Protein AF-A0A958H2A8-F1 (afdb_monomer_lite)

Foldseek 3Di:
DDPVVVVVVVDDDDDLVCLQVDQEAEDEPCSCCDDPNVVSSVPHPHHYQYQPDDDPPDDDDPDDHDDPVLSVVLVVVQVVCVVVVHDRDSPRPDDVVNVVVVVVVVVVCCVVVVVVVVVVVVVD

Secondary structure (DSSP, 8-state):
--HHHHHHHT-----GGGTTT-SEEEEEHHHHTSTTTHHHHHH--SEEEEE----TT---SS-PPPPHHHHHHHHHHHHHHHHHTPPP--SPSS-HHHHHHHHHHHHHHHHHHHHHHHHHHHH-

Structure (mmCIF, N/CA/C/O backbone):
data_AF-A0A958H2A8-F1
#
_entry.id   AF-A0A958H2A8-F1
#
loop_
_atom_site.group_PDB
_atom_site.id
_atom_site.type_symbol
_atom_site.label_atom_id
_atom_site.label_alt_id
_atom_site.label_comp_id
_atom_site.label_asym_id
_atom_site.label_entity_id
_atom_site.label_seq_id
_atom_site.pdbx_PDB_ins_code
_atom_site.Cartn_x
_atom_site.Cartn_y
_atom_site.Cartn_z
_atom_site.occupancy
_atom_site.B_iso_or_equiv
_atom_site.auth_seq_id
_atom_site.auth_comp_id
_atom_site.auth_asym_id
_atom_site.auth_atom_id
_atom_site.pdbx_PDB_model_num
ATOM 1 N N . LEU A 1 1 ? -15.693 13.182 -11.075 1.00 49.19 1 LEU A N 1
ATOM 2 C CA . LEU A 1 1 ? -15.559 12.365 -9.848 1.00 49.19 1 LEU A CA 1
ATOM 3 C C . LEU A 1 1 ? -16.934 11.816 -9.512 1.00 49.19 1 LEU A C 1
ATOM 5 O O . LEU A 1 1 ? -17.888 12.587 -9.541 1.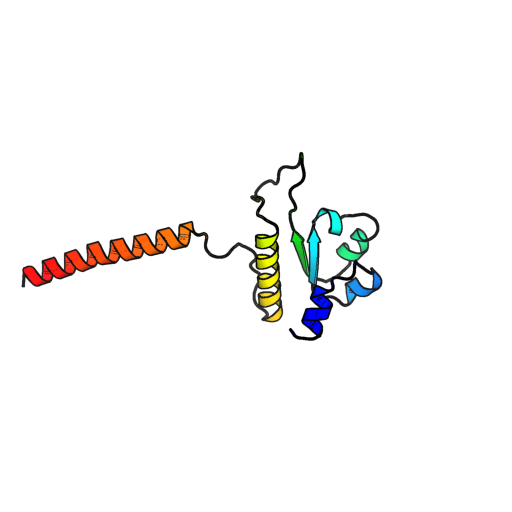00 49.19 1 LEU A O 1
ATOM 9 N N . THR A 1 2 ? -17.064 10.504 -9.314 1.00 63.34 2 THR A N 1
ATOM 10 C CA . THR A 1 2 ? -18.342 9.912 -8.892 1.00 63.34 2 THR A CA 1
ATOM 11 C C . THR A 1 2 ? -18.626 10.294 -7.436 1.00 63.34 2 THR A C 1
ATOM 13 O O . THR A 1 2 ? -17.675 10.503 -6.685 1.00 63.34 2 THR A O 1
ATOM 16 N N . PRO A 1 3 ? -19.896 10.359 -6.999 1.00 57.69 3 PRO A N 1
ATOM 17 C CA . PRO A 1 3 ? -20.228 10.665 -5.606 1.00 57.69 3 PRO A CA 1
ATOM 18 C C . PRO A 1 3 ? -19.534 9.732 -4.602 1.00 57.69 3 PRO A C 1
ATOM 20 O O . PRO A 1 3 ? -19.049 10.194 -3.577 1.00 57.69 3 PRO A O 1
ATOM 23 N N . GLN A 1 4 ? -19.403 8.443 -4.939 1.00 51.12 4 GLN A N 1
ATOM 24 C CA . GLN A 1 4 ? -18.684 7.466 -4.114 1.00 51.12 4 GLN A CA 1
ATOM 25 C C . GLN A 1 4 ? -17.181 7.759 -4.019 1.00 51.12 4 GLN A C 1
ATOM 27 O O . GLN A 1 4 ? -16.614 7.644 -2.936 1.00 51.12 4 GLN A O 1
ATOM 32 N N . ALA A 1 5 ? -16.540 8.178 -5.117 1.00 43.41 5 ALA A N 1
ATOM 33 C CA . ALA A 1 5 ? -15.134 8.576 -5.097 1.00 43.41 5 ALA A CA 1
ATOM 34 C C . ALA A 1 5 ? -14.925 9.826 -4.232 1.00 43.41 5 ALA A C 1
ATOM 36 O O . ALA A 1 5 ? -13.964 9.892 -3.474 1.00 43.41 5 ALA A O 1
ATOM 37 N N . THR A 1 6 ? -15.850 10.787 -4.283 1.00 51.72 6 THR A N 1
ATOM 38 C CA . THR A 1 6 ? -15.793 11.990 -3.445 1.00 51.72 6 THR A CA 1
ATOM 39 C C . THR A 1 6 ? -15.914 11.644 -1.959 1.00 51.72 6 THR A C 1
ATOM 41 O O . THR A 1 6 ? -15.103 12.103 -1.163 1.00 51.72 6 THR A O 1
ATOM 44 N N . THR A 1 7 ? -16.852 10.770 -1.581 1.00 53.94 7 THR A N 1
ATOM 45 C CA . THR A 1 7 ? -17.010 10.308 -0.191 1.00 53.94 7 THR A CA 1
ATOM 46 C C . THR A 1 7 ? -15.808 9.497 0.303 1.00 53.94 7 THR A C 1
ATOM 48 O O . THR A 1 7 ? -15.409 9.640 1.456 1.00 53.94 7 THR A O 1
ATOM 51 N N . ALA A 1 8 ? -15.186 8.684 -0.557 1.00 51.62 8 ALA A N 1
ATOM 52 C CA . ALA A 1 8 ? -13.955 7.968 -0.217 1.00 51.62 8 ALA A CA 1
ATOM 53 C C . ALA A 1 8 ? -12.759 8.922 -0.024 1.00 51.62 8 ALA A C 1
ATOM 55 O O . ALA A 1 8 ? -11.930 8.705 0.857 1.00 51.62 8 ALA A O 1
ATOM 56 N N . MET A 1 9 ? -12.690 10.004 -0.810 1.00 49.19 9 MET A N 1
ATOM 57 C CA . MET A 1 9 ? -11.656 11.041 -0.700 1.00 49.19 9 MET A CA 1
ATOM 58 C C . MET A 1 9 ? -11.847 11.972 0.506 1.00 49.19 9 MET A C 1
ATOM 60 O O . MET A 1 9 ? -10.874 12.563 0.966 1.00 49.19 9 MET A O 1
ATOM 64 N N . GLU A 1 10 ? -13.069 12.101 1.033 1.00 55.22 10 GLU A N 1
ATOM 65 C CA . GLU A 1 10 ? -13.361 12.908 2.228 1.00 55.22 10 GLU A CA 1
ATOM 66 C C . GLU A 1 10 ? -12.766 12.322 3.518 1.00 55.22 10 GLU A C 1
ATOM 68 O O . GLU A 1 10 ? -12.643 13.053 4.499 1.00 55.22 10 GLU A O 1
ATOM 73 N N . GLY A 1 11 ? -12.365 11.042 3.520 1.00 51.66 11 GLY A N 1
ATOM 74 C CA . GLY A 1 11 ? -11.492 10.462 4.543 1.00 51.66 11 GLY A CA 1
ATOM 75 C C . GLY A 1 11 ? -11.942 10.737 5.978 1.00 51.66 11 GLY A C 1
ATOM 76 O O . GLY A 1 11 ? 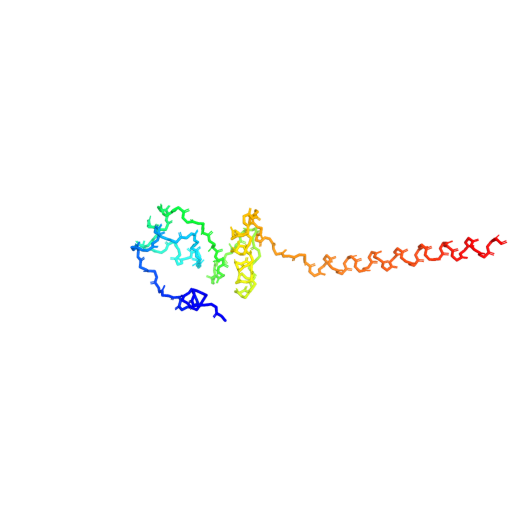-11.183 11.304 6.766 1.00 51.66 11 GLY A O 1
ATOM 77 N N . LYS A 1 12 ? -13.178 10.369 6.337 1.00 55.66 12 LYS A N 1
ATOM 78 C CA . LYS A 1 12 ? -13.599 10.457 7.741 1.00 55.66 12 LYS A CA 1
ATOM 79 C C . LYS A 1 12 ? -12.704 9.544 8.598 1.00 55.66 12 LYS A C 1
ATOM 81 O O . LYS A 1 12 ? -12.515 8.383 8.234 1.00 55.66 12 LYS A O 1
ATOM 86 N N . PRO A 1 13 ? -12.152 10.035 9.722 1.00 55.38 13 PRO A N 1
ATOM 87 C CA . PRO A 1 13 ? -11.373 9.204 10.633 1.00 55.38 13 PRO A CA 1
ATOM 88 C C . PRO A 1 13 ? -12.226 8.048 11.176 1.00 55.38 13 PRO A C 1
ATOM 90 O O . PRO A 1 13 ? -13.417 8.217 11.431 1.00 55.38 13 PRO A O 1
ATOM 93 N N . PHE A 1 14 ? -11.592 6.882 11.326 1.00 59.72 14 PHE A N 1
ATOM 94 C CA . PHE A 1 14 ? -12.193 5.585 11.649 1.00 59.72 14 PHE A CA 1
ATOM 95 C C . PHE A 1 14 ? -13.322 5.647 12.695 1.00 59.72 14 PHE A C 1
ATOM 97 O O . PHE A 1 14 ? -13.075 5.911 13.872 1.00 59.72 14 PHE A O 1
ATOM 104 N N . ALA A 1 15 ? -14.546 5.303 12.288 1.00 58.66 15 ALA A N 1
ATOM 105 C CA . ALA A 1 15 ? -15.586 4.851 13.204 1.00 58.66 15 ALA A CA 1
ATOM 106 C C . ALA A 1 15 ? -15.560 3.316 13.219 1.00 58.66 15 ALA A C 1
ATOM 108 O O . ALA A 1 15 ? -15.799 2.675 12.199 1.00 58.66 15 ALA A O 1
ATOM 109 N N . THR A 1 16 ? -15.256 2.708 14.368 1.00 59.81 16 THR A N 1
ATOM 110 C CA . THR A 1 16 ? -15.115 1.244 14.513 1.00 59.81 16 THR A CA 1
ATOM 111 C C . THR A 1 16 ? -16.344 0.454 14.052 1.00 59.81 16 THR A C 1
ATOM 113 O O . THR A 1 16 ? -16.207 -0.695 13.650 1.00 59.81 16 THR A O 1
ATOM 116 N N . ALA A 1 17 ? -17.526 1.074 14.059 1.00 57.41 17 ALA A N 1
ATOM 117 C CA . ALA A 1 17 ? -18.786 0.481 13.613 1.00 57.41 17 ALA A CA 1
ATOM 118 C C . ALA A 1 17 ? -18.888 0.244 12.090 1.00 57.41 17 ALA A C 1
ATOM 120 O O . ALA A 1 17 ? -19.795 -0.457 11.652 1.00 57.41 17 ALA A O 1
ATOM 121 N N . GLU A 1 18 ? -17.991 0.815 11.282 1.00 64.50 18 GLU A N 1
ATOM 122 C CA . GLU A 1 18 ? -18.040 0.743 9.811 1.00 64.50 18 GLU A CA 1
ATOM 123 C C . GLU A 1 18 ? -16.945 -0.165 9.220 1.00 64.50 18 GLU A C 1
ATOM 125 O O . GLU A 1 18 ? -16.860 -0.337 8.009 1.00 64.50 18 GLU A O 1
ATOM 130 N N . LEU A 1 19 ? -16.109 -0.790 10.058 1.00 64.44 19 LEU A N 1
ATOM 131 C CA . LEU A 1 19 ? -14.996 -1.634 9.599 1.00 64.44 19 LEU A CA 1
ATOM 132 C C . LEU A 1 19 ? -15.440 -2.960 8.963 1.00 64.44 19 LEU A C 1
ATOM 134 O O . LEU A 1 19 ? -14.685 -3.540 8.182 1.00 64.44 19 LEU A O 1
ATOM 138 N N . ASP A 1 20 ? -16.652 -3.419 9.269 1.00 64.31 20 ASP A N 1
ATOM 139 C CA . ASP A 1 20 ? -17.217 -4.648 8.701 1.00 64.31 20 ASP A CA 1
ATOM 140 C C . ASP A 1 20 ? -17.906 -4.413 7.348 1.00 64.31 20 ASP A C 1
ATOM 142 O O . ASP A 1 20 ? -18.163 -5.362 6.609 1.00 64.31 20 ASP A O 1
ATOM 146 N N . SER A 1 21 ? -18.218 -3.158 7.004 1.00 67.38 21 SER A N 1
ATOM 147 C CA . SER A 1 21 ? -18.886 -2.805 5.745 1.00 67.38 21 SER A CA 1
ATOM 148 C C . SER A 1 21 ? -17.918 -2.381 4.639 1.00 67.38 21 SER A C 1
ATOM 150 O O . SER A 1 21 ? -18.336 -2.206 3.492 1.00 67.38 21 SER A O 1
ATOM 152 N N . VAL A 1 22 ? -16.628 -2.231 4.954 1.00 74.06 22 VAL A N 1
ATOM 153 C CA . VAL A 1 22 ? -15.591 -1.822 4.001 1.00 74.06 22 VAL A CA 1
ATOM 154 C C . VAL A 1 22 ? -14.825 -3.025 3.454 1.00 74.06 22 VAL A C 1
ATOM 156 O O . VAL A 1 22 ? -14.470 -3.943 4.183 1.00 74.06 22 VAL A O 1
ATOM 159 N N . GLY A 1 23 ? -14.532 -3.012 2.150 1.00 76.88 23 GLY A N 1
ATOM 160 C CA . GLY A 1 23 ? -13.700 -4.044 1.513 1.00 76.88 23 GLY A CA 1
ATOM 161 C C . GLY A 1 23 ? -12.194 -3.819 1.689 1.00 76.88 23 GL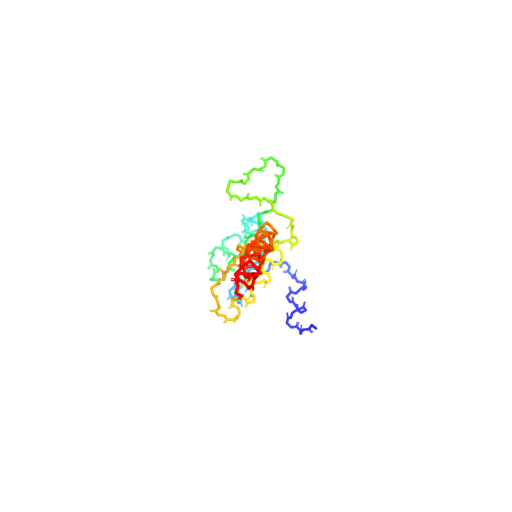Y A C 1
ATOM 162 O O . GLY A 1 23 ? -11.416 -4.772 1.639 1.00 76.88 23 GLY A O 1
ATOM 163 N N . TYR A 1 24 ? -11.781 -2.568 1.924 1.00 81.50 24 TYR A N 1
ATOM 164 C CA . TYR A 1 24 ? -10.377 -2.162 1.968 1.00 81.50 24 TYR A CA 1
ATOM 165 C C . TYR A 1 24 ? -10.123 -1.166 3.097 1.00 81.50 24 TYR A C 1
ATOM 167 O O . TYR A 1 24 ? -10.890 -0.224 3.292 1.00 81.50 24 TYR A O 1
ATOM 175 N N . ILE A 1 25 ? -9.013 -1.350 3.807 1.00 83.62 25 ILE A N 1
ATOM 176 C CA . ILE A 1 25 ? -8.524 -0.453 4.858 1.00 83.62 25 ILE A CA 1
ATOM 177 C C . ILE A 1 25 ? -7.134 0.015 4.436 1.00 83.62 25 ILE A C 1
ATOM 179 O O . ILE A 1 25 ? -6.282 -0.806 4.112 1.00 83.62 25 ILE A O 1
ATOM 183 N N . THR A 1 26 ? -6.890 1.324 4.443 1.00 82.31 26 THR A N 1
ATOM 184 C CA . THR A 1 26 ? -5.583 1.908 4.116 1.00 82.31 26 THR A CA 1
ATOM 185 C C . THR A 1 26 ? -5.107 2.835 5.228 1.00 82.31 26 THR A C 1
ATOM 187 O O . THR A 1 26 ? -5.908 3.543 5.840 1.00 82.31 26 THR A O 1
ATOM 190 N N . GLY A 1 27 ? -3.809 2.821 5.522 1.00 80.25 27 GLY A N 1
ATOM 191 C CA . GLY A 1 27 ? -3.222 3.679 6.548 1.00 80.25 27 GLY A CA 1
ATOM 192 C C . GLY A 1 27 ? -1.756 3.372 6.826 1.00 80.25 27 GLY A C 1
ATOM 193 O O . GLY A 1 27 ? -1.202 2.386 6.338 1.00 80.25 27 GLY A O 1
ATOM 194 N N . SER A 1 28 ? -1.110 4.220 7.629 1.00 82.06 28 SER A N 1
ATOM 195 C CA . SER A 1 28 ? 0.233 3.918 8.128 1.00 82.06 28 SER A CA 1
ATOM 196 C C . SER A 1 28 ? 0.188 2.748 9.108 1.00 82.06 28 SER A C 1
ATOM 198 O O . SER A 1 28 ? -0.794 2.568 9.832 1.00 82.06 28 SER A O 1
ATOM 200 N N . TRP A 1 29 ? 1.259 1.954 9.161 1.00 80.00 29 TRP A N 1
ATOM 201 C CA . TRP A 1 29 ? 1.320 0.812 10.080 1.00 80.00 29 TRP A CA 1
ATOM 202 C C . TRP A 1 29 ? 1.102 1.231 11.540 1.00 80.00 29 TRP A C 1
ATOM 204 O O . TRP A 1 29 ? 0.439 0.515 12.282 1.00 80.00 29 TRP A O 1
ATOM 214 N N . GLN A 1 30 ? 1.585 2.414 11.939 1.00 81.38 30 GLN A N 1
ATOM 215 C CA . GLN A 1 30 ? 1.367 2.946 13.282 1.00 81.38 30 GLN A CA 1
ATOM 216 C C . GLN A 1 30 ? -0.108 3.237 13.530 1.00 81.38 30 GLN A C 1
ATOM 218 O O . GLN A 1 30 ? -0.616 2.896 14.589 1.00 81.38 30 GLN A O 1
ATOM 223 N N . ALA A 1 31 ? -0.793 3.866 12.571 1.00 79.25 31 ALA A N 1
ATOM 224 C CA . ALA A 1 31 ? -2.203 4.205 12.718 1.00 79.25 31 ALA A CA 1
ATOM 225 C C . ALA A 1 31 ? -3.074 2.945 12.800 1.00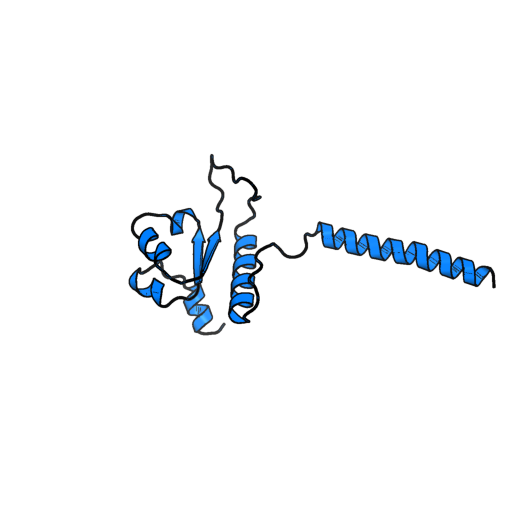 79.25 31 ALA A C 1
ATOM 227 O O . ALA A 1 31 ? -4.003 2.895 13.600 1.00 79.25 31 ALA A O 1
ATOM 228 N N . LEU A 1 32 ? -2.740 1.919 12.013 1.00 79.94 32 LEU A N 1
ATOM 229 C CA . LEU A 1 32 ? -3.468 0.650 12.005 1.00 79.94 32 LEU A CA 1
ATOM 230 C C . LEU A 1 32 ? -3.185 -0.209 13.248 1.00 79.94 32 LEU A C 1
ATOM 232 O O . LEU A 1 32 ? -4.052 -0.964 13.673 1.00 79.94 32 LEU A O 1
ATOM 236 N N . ALA A 1 33 ? -1.999 -0.070 13.845 1.00 80.62 33 ALA A N 1
ATOM 237 C CA . ALA A 1 33 ? -1.596 -0.780 15.058 1.00 80.62 33 ALA A CA 1
ATOM 238 C C . ALA A 1 33 ? -1.809 0.036 16.351 1.00 80.62 33 ALA A C 1
ATOM 240 O O . ALA A 1 33 ? -1.347 -0.365 17.421 1.00 80.62 33 ALA A O 1
ATOM 241 N N . ALA A 1 34 ? -2.466 1.199 16.283 1.00 77.44 34 ALA A N 1
ATOM 242 C CA . ALA A 1 34 ? -2.615 2.085 17.431 1.00 77.44 34 ALA A CA 1
ATOM 243 C C . ALA A 1 34 ? -3.897 1.824 18.236 1.00 77.44 34 ALA A C 1
ATOM 245 O O . ALA A 1 34 ? -5.023 1.977 17.756 1.00 77.44 34 ALA A O 1
ATOM 246 N N . GLY A 1 35 ? -3.708 1.586 19.537 1.00 74.56 35 GLY A N 1
ATOM 247 C CA . GLY A 1 35 ? -4.723 1.792 20.568 1.00 74.56 35 GLY A CA 1
ATOM 248 C C . GLY A 1 35 ? -5.988 0.948 20.400 1.00 74.56 35 GLY A C 1
ATOM 249 O O . GLY A 1 35 ? -5.928 -0.258 20.204 1.00 74.56 35 GLY A O 1
ATOM 250 N N . ALA A 1 36 ? -7.149 1.594 20.534 1.00 71.06 36 ALA A N 1
ATOM 251 C CA . ALA A 1 36 ? -8.452 0.927 20.607 1.00 71.06 36 ALA A CA 1
ATOM 252 C C . ALA A 1 36 ? -8.990 0.419 19.255 1.00 71.06 36 ALA A C 1
ATOM 254 O O . ALA A 1 36 ? -10.006 -0.273 19.232 1.00 71.06 36 ALA A O 1
ATOM 255 N N . VAL A 1 37 ? -8.348 0.781 18.140 1.00 72.38 37 VAL A N 1
ATOM 256 C CA . VAL A 1 37 ? -8.817 0.441 16.784 1.00 72.38 37 VAL A CA 1
ATOM 257 C C . VAL A 1 37 ? -8.138 -0.829 16.260 1.00 72.38 37 VAL A C 1
ATOM 259 O O . VAL A 1 37 ? -8.724 -1.538 15.446 1.00 72.38 37 VAL A O 1
ATOM 262 N N . GLU A 1 38 ? -6.951 -1.165 16.772 1.00 82.31 38 GLU A N 1
ATOM 263 C CA . GLU A 1 38 ? -6.176 -2.345 16.366 1.00 82.31 38 GLU A CA 1
ATOM 264 C C . GLU A 1 38 ? -6.972 -3.662 16.464 1.00 82.31 38 GLU A C 1
ATOM 266 O O . GLU A 1 38 ? -7.029 -4.373 15.456 1.00 82.31 38 GLU A O 1
ATOM 271 N N . PRO A 1 39 ? -7.717 -3.951 17.554 1.00 81.69 39 PRO A N 1
ATOM 272 C CA . PRO A 1 39 ? -8.515 -5.175 17.631 1.00 81.69 39 PRO A CA 1
ATOM 273 C C . PRO A 1 39 ? -9.625 -5.235 16.575 1.00 81.69 39 PRO A C 1
ATOM 275 O O . PRO A 1 39 ? -9.938 -6.305 16.059 1.00 81.69 39 PRO A O 1
ATOM 278 N N . ALA A 1 40 ? -10.213 -4.085 16.229 1.00 80.19 40 ALA A N 1
ATOM 279 C CA . ALA A 1 40 ? -11.272 -4.004 15.227 1.00 80.19 40 ALA A CA 1
ATOM 280 C C . ALA A 1 40 ? -10.719 -4.167 13.800 1.00 80.19 40 ALA A C 1
ATOM 282 O O . ALA A 1 40 ? -11.321 -4.846 12.972 1.00 80.19 40 ALA A O 1
ATOM 283 N N . ILE A 1 41 ? -9.538 -3.609 13.516 1.00 82.44 41 ILE A N 1
ATOM 284 C CA . ILE A 1 41 ? -8.847 -3.789 12.229 1.00 82.44 41 ILE A CA 1
ATOM 285 C C . ILE A 1 41 ? -8.388 -5.240 12.059 1.00 82.44 41 ILE A C 1
ATOM 287 O O . ILE A 1 41 ? -8.524 -5.802 10.971 1.00 82.44 41 ILE A O 1
ATOM 291 N N . ALA A 1 42 ? -7.866 -5.852 13.124 1.00 82.75 42 ALA A N 1
ATOM 292 C CA . ALA A 1 42 ? -7.444 -7.248 13.121 1.00 82.75 42 ALA A CA 1
ATOM 293 C C . ALA A 1 42 ? -8.626 -8.206 12.899 1.00 82.75 42 ALA A C 1
ATOM 295 O O . ALA A 1 42 ? -8.479 -9.196 12.185 1.00 82.75 42 ALA A O 1
ATOM 296 N N . ALA A 1 43 ? -9.793 -7.894 13.472 1.00 84.69 43 ALA A N 1
ATOM 297 C CA . ALA A 1 43 ? -11.009 -8.692 13.327 1.00 84.69 43 ALA A CA 1
ATOM 298 C C . ALA A 1 43 ? -11.717 -8.519 11.968 1.00 84.69 43 ALA A C 1
ATOM 300 O O . ALA A 1 43 ? -12.419 -9.432 11.537 1.00 84.69 43 ALA A O 1
ATOM 301 N N . SER A 1 44 ? -11.534 -7.383 11.287 1.00 82.69 44 SER A N 1
ATOM 302 C CA . SER A 1 44 ? -12.180 -7.111 9.996 1.00 82.69 44 SER A CA 1
ATOM 303 C C . SER A 1 44 ? -11.691 -8.061 8.894 1.00 82.69 44 SER A C 1
ATOM 305 O O . SER A 1 44 ? -10.499 -8.369 8.795 1.00 82.69 44 SER A O 1
ATOM 307 N N . SER A 1 45 ? -12.596 -8.484 8.008 1.00 83.75 45 SER A N 1
ATOM 308 C CA . SER A 1 45 ? -12.280 -9.280 6.811 1.00 83.75 45 SER A CA 1
ATOM 309 C C . SER A 1 45 ? -11.703 -8.453 5.656 1.00 83.75 45 SER A C 1
ATOM 311 O O . SER A 1 45 ? -11.240 -9.028 4.672 1.00 83.75 45 SER A O 1
ATOM 313 N N . ALA A 1 46 ? -11.693 -7.124 5.775 1.00 83.81 46 ALA A N 1
ATOM 314 C CA . ALA A 1 46 ? -11.189 -6.224 4.749 1.00 83.81 46 ALA A CA 1
ATOM 315 C C . ALA A 1 46 ? -9.704 -6.467 4.437 1.00 83.81 46 ALA A C 1
ATOM 317 O O . ALA A 1 46 ? -8.901 -6.798 5.324 1.00 83.81 46 ALA A O 1
ATOM 318 N N . THR A 1 47 ? -9.319 -6.225 3.186 1.00 84.62 47 THR A N 1
ATOM 319 C CA . THR A 1 47 ? -7.916 -6.228 2.758 1.00 84.62 47 THR A CA 1
ATOM 320 C C . THR A 1 47 ? -7.222 -4.973 3.290 1.00 84.62 47 THR A C 1
ATOM 322 O O . THR A 1 47 ? -7.713 -3.858 3.108 1.00 84.62 47 THR A O 1
ATOM 325 N N . LYS A 1 48 ? -6.075 -5.141 3.961 1.00 84.69 48 LYS A N 1
ATOM 326 C CA . LYS A 1 48 ? -5.317 -4.033 4.559 1.00 84.69 48 LYS A CA 1
ATOM 327 C C . LYS A 1 48 ? -4.158 -3.620 3.654 1.00 84.69 48 LYS A C 1
ATOM 329 O O . LYS A 1 48 ? -3.264 -4.419 3.391 1.00 84.69 48 LYS A O 1
ATOM 334 N N . PHE A 1 49 ? -4.141 -2.356 3.251 1.00 83.56 49 PHE A N 1
ATOM 335 C CA . PHE A 1 49 ? -3.013 -1.706 2.597 1.00 83.56 49 PHE A CA 1
ATOM 336 C C . PHE A 1 49 ? -2.229 -0.895 3.628 1.00 83.56 49 PHE A C 1
ATOM 338 O O . PHE A 1 49 ? -2.722 0.092 4.176 1.00 83.56 49 PHE A O 1
ATOM 345 N N . VAL A 1 50 ? -1.002 -1.329 3.909 1.00 84.19 50 VAL A N 1
ATOM 346 C CA . VAL A 1 50 ? -0.158 -0.727 4.942 1.00 84.19 50 VAL A CA 1
ATOM 347 C C . VAL A 1 50 ? 0.896 0.160 4.295 1.00 84.19 50 VAL A C 1
ATOM 349 O O . VAL A 1 50 ? 1.680 -0.305 3.473 1.00 84.19 50 VAL A O 1
ATOM 352 N N . ILE A 1 51 ? 0.947 1.426 4.707 1.00 82.62 51 ILE A N 1
ATOM 353 C CA . ILE A 1 51 ? 1.968 2.377 4.270 1.00 82.62 51 ILE A CA 1
ATOM 354 C C . ILE A 1 51 ? 3.144 2.321 5.258 1.00 82.62 51 ILE A C 1
ATOM 356 O O . ILE A 1 51 ? 2.978 2.684 6.434 1.00 82.62 51 ILE A O 1
ATOM 360 N N . PRO A 1 52 ? 4.345 1.898 4.821 1.00 75.00 52 PRO A N 1
ATOM 361 C CA . PRO A 1 52 ? 5.536 1.908 5.659 1.00 75.00 52 PRO A CA 1
ATOM 362 C C . PRO A 1 52 ? 6.074 3.341 5.746 1.00 75.00 52 PRO A C 1
ATOM 364 O O . PRO A 1 52 ? 6.956 3.766 5.000 1.00 75.00 52 PRO A O 1
ATOM 367 N N . GLN A 1 53 ? 5.509 4.126 6.661 1.00 75.31 53 GLN A N 1
ATOM 368 C CA . GLN A 1 53 ? 5.970 5.484 6.908 1.00 75.31 53 GLN A CA 1
ATOM 369 C C . GLN A 1 53 ? 7.295 5.448 7.682 1.00 75.31 53 GLN A C 1
ATOM 371 O O . GLN A 1 53 ? 7.376 4.884 8.778 1.00 75.31 53 GLN A O 1
ATOM 376 N N . ALA A 1 54 ? 8.340 6.048 7.105 1.00 69.94 54 ALA A N 1
ATOM 377 C CA . ALA A 1 54 ? 9.640 6.176 7.750 1.00 69.94 54 ALA A CA 1
ATOM 378 C C . ALA A 1 54 ? 9.536 7.058 9.002 1.00 69.94 54 ALA A C 1
ATOM 380 O O . ALA A 1 54 ? 8.926 8.127 8.978 1.00 69.94 54 ALA A O 1
ATOM 381 N N . GLN A 1 55 ? 10.157 6.613 10.092 1.00 72.25 55 GLN A N 1
ATOM 382 C CA . GLN A 1 55 ? 10.209 7.343 11.352 1.00 72.25 55 GLN A CA 1
ATOM 383 C C . GLN A 1 55 ? 11.660 7.472 11.804 1.00 72.25 55 GLN A C 1
ATOM 385 O O . GLN A 1 55 ? 12.475 6.575 11.584 1.00 72.25 55 GLN A O 1
ATOM 390 N N . ALA A 1 56 ? 11.990 8.600 12.434 1.00 76.25 56 ALA A N 1
ATOM 391 C CA . ALA A 1 56 ? 13.326 8.816 12.971 1.00 76.25 56 ALA A CA 1
ATOM 392 C C . ALA A 1 56 ? 13.705 7.682 13.941 1.00 76.25 56 ALA A C 1
ATOM 394 O O . ALA A 1 56 ? 12.939 7.346 14.844 1.00 76.25 56 ALA A O 1
ATOM 395 N N . GLY A 1 57 ? 14.885 7.092 13.735 1.00 77.31 57 GLY A N 1
ATOM 396 C CA . GLY A 1 57 ? 15.397 5.986 14.551 1.00 77.31 57 GLY A CA 1
ATOM 397 C C . GLY A 1 57 ? 14.906 4.588 14.157 1.00 77.31 57 GLY A C 1
ATOM 398 O O . GLY A 1 57 ? 15.342 3.621 14.774 1.00 77.31 57 GLY A O 1
ATOM 399 N N . TRP A 1 58 ? 14.051 4.456 13.136 1.00 77.44 58 TRP A N 1
ATOM 400 C CA . TRP A 1 58 ? 13.579 3.164 12.628 1.00 77.44 58 TRP A CA 1
ATOM 401 C C . TRP A 1 58 ? 14.221 2.847 11.276 1.00 77.44 58 TRP A C 1
ATOM 403 O O . TRP A 1 58 ? 14.297 3.702 10.394 1.00 77.44 58 TRP A O 1
ATOM 413 N N . LEU A 1 59 ? 14.663 1.600 11.109 1.00 73.19 59 LEU A N 1
ATOM 414 C CA . LEU A 1 59 ? 15.196 1.074 9.854 1.00 73.19 59 LEU A CA 1
ATOM 415 C C . LEU A 1 59 ? 14.315 -0.081 9.387 1.00 73.19 59 LEU A C 1
ATOM 417 O O . LEU A 1 59 ? 14.085 -1.036 10.128 1.00 73.19 59 LEU A O 1
ATOM 421 N N . TRP A 1 60 ? 13.834 0.012 8.151 1.00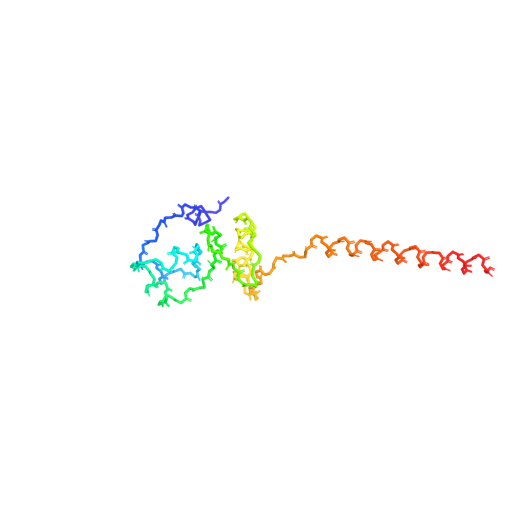 74.94 60 TRP A N 1
ATOM 422 C CA . TRP A 1 60 ? 13.049 -1.040 7.519 1.00 74.94 60 TRP A CA 1
ATOM 423 C C . TRP A 1 60 ? 13.983 -2.075 6.894 1.00 74.94 60 TRP A C 1
ATOM 425 O O . TRP A 1 60 ? 14.892 -1.733 6.139 1.00 74.94 60 TRP A O 1
ATOM 435 N N . VAL A 1 61 ? 13.771 -3.350 7.219 1.00 75.69 61 VAL A N 1
ATOM 436 C CA . VAL A 1 61 ? 14.544 -4.464 6.656 1.00 75.69 61 VAL A CA 1
ATOM 437 C C . VAL A 1 61 ? 13.829 -4.973 5.409 1.00 75.69 61 VAL A C 1
ATOM 439 O O . VAL A 1 61 ? 12.649 -5.303 5.467 1.00 75.69 61 VAL A O 1
ATOM 442 N N . GLY A 1 62 ? 14.538 -5.037 4.280 1.00 71.00 62 GLY A N 1
ATOM 443 C CA . GLY A 1 62 ? 14.013 -5.599 3.028 1.00 71.00 62 GLY A CA 1
ATOM 444 C C . GLY A 1 62 ? 13.059 -4.692 2.242 1.00 71.00 62 GLY A C 1
ATOM 445 O O . GLY A 1 62 ? 12.643 -5.070 1.154 1.00 71.00 62 GLY A O 1
ATOM 446 N N . VAL A 1 63 ? 12.748 -3.493 2.745 1.00 71.38 63 VAL A N 1
ATOM 447 C CA . VAL A 1 63 ? 11.918 -2.498 2.052 1.00 71.38 63 VAL A CA 1
ATOM 448 C C . VAL A 1 63 ? 12.659 -1.171 2.032 1.00 71.38 63 VAL A C 1
ATOM 450 O O . VAL A 1 63 ? 13.048 -0.649 3.078 1.00 71.38 63 VAL A O 1
ATOM 453 N N . LYS A 1 64 ? 12.856 -0.617 0.836 1.00 73.31 64 LYS A N 1
ATOM 454 C CA . LYS A 1 64 ? 13.379 0.738 0.678 1.00 73.31 64 LYS A CA 1
ATOM 455 C C . LYS A 1 64 ? 12.225 1.728 0.887 1.00 73.31 64 LYS A C 1
ATOM 457 O O . LYS A 1 64 ? 11.219 1.600 0.196 1.00 73.31 64 LYS A O 1
ATOM 462 N N . PRO A 1 65 ? 12.339 2.696 1.811 1.00 71.81 65 PRO A N 1
ATOM 463 C CA . PRO A 1 65 ? 11.299 3.697 1.990 1.00 71.81 65 PRO A CA 1
ATOM 464 C C . PRO A 1 65 ? 11.181 4.572 0.741 1.00 71.81 65 PRO A C 1
ATOM 466 O O . PRO A 1 65 ? 12.154 5.210 0.339 1.00 71.81 65 PRO A O 1
ATOM 469 N N . GLU A 1 66 ? 9.989 4.615 0.164 1.00 78.56 66 GLU A N 1
ATOM 470 C CA . GLU A 1 66 ? 9.617 5.522 -0.917 1.00 78.56 66 GLU A CA 1
ATOM 471 C C . GLU A 1 66 ? 8.796 6.720 -0.388 1.00 78.56 66 GLU A C 1
ATOM 473 O O . GLU A 1 66 ? 8.300 6.693 0.747 1.00 78.56 66 GLU A O 1
ATOM 478 N N . PRO A 1 67 ? 8.655 7.800 -1.176 1.00 77.81 67 PRO A N 1
ATOM 479 C CA . PRO A 1 67 ? 7.751 8.906 -0.865 1.00 77.81 67 PRO A CA 1
ATOM 480 C C . PRO A 1 67 ? 6.284 8.460 -0.753 1.00 77.81 67 PRO A C 1
ATOM 482 O O . PRO A 1 67 ? 5.854 7.498 -1.393 1.00 77.81 67 PRO A O 1
ATOM 485 N N . VAL A 1 68 ? 5.486 9.194 0.029 1.00 75.88 68 VAL A N 1
ATOM 486 C CA . VAL A 1 68 ? 4.064 8.877 0.279 1.00 75.88 68 VAL A CA 1
ATOM 487 C C . VAL A 1 68 ? 3.255 8.839 -1.020 1.00 75.88 68 VAL A C 1
ATOM 489 O O . VAL A 1 68 ? 2.347 8.024 -1.163 1.00 75.88 68 VAL A O 1
ATOM 492 N N . GLU A 1 69 ? 3.616 9.671 -1.991 1.00 79.56 69 GLU A N 1
ATOM 493 C CA . GLU A 1 69 ? 2.982 9.754 -3.303 1.00 79.56 69 GLU A CA 1
ATOM 494 C C . GLU A 1 69 ? 3.121 8.442 -4.086 1.00 79.56 69 GLU A C 1
ATOM 496 O O . GLU A 1 69 ? 2.184 8.028 -4.768 1.00 79.56 69 GLU A O 1
ATOM 501 N N . VAL A 1 70 ? 4.263 7.760 -3.955 1.00 81.00 70 VAL A N 1
ATOM 502 C CA . VAL A 1 70 ? 4.512 6.466 -4.606 1.00 81.00 70 VAL A CA 1
ATOM 503 C C . VAL A 1 70 ? 3.615 5.393 -3.994 1.00 81.00 70 VAL A C 1
ATOM 505 O O . VAL A 1 70 ? 2.965 4.645 -4.724 1.00 81.00 70 VAL A O 1
ATOM 508 N N . TYR A 1 71 ? 3.496 5.365 -2.665 1.00 80.50 71 TYR A N 1
ATOM 509 C CA . TYR A 1 71 ? 2.583 4.443 -1.988 1.00 80.50 71 TYR A CA 1
ATOM 510 C C . TYR A 1 71 ? 1.118 4.729 -2.321 1.00 80.50 71 TYR A C 1
ATOM 512 O O . TYR A 1 71 ? 0.352 3.795 -2.536 1.00 80.50 71 TYR A O 1
ATOM 520 N N . ALA A 1 72 ? 0.722 6.000 -2.431 1.00 79.19 72 ALA A N 1
ATOM 521 C CA . ALA A 1 72 ? -0.633 6.367 -2.832 1.00 79.19 72 ALA A CA 1
ATOM 522 C C . ALA A 1 72 ? -0.974 5.841 -4.237 1.00 79.19 72 ALA A C 1
ATOM 524 O O . ALA A 1 72 ? -2.066 5.313 -4.446 1.00 79.19 72 ALA A O 1
ATOM 525 N N . GLN A 1 73 ? -0.033 5.919 -5.184 1.00 82.06 73 GLN A N 1
ATOM 526 C CA . GLN A 1 73 ? -0.204 5.361 -6.529 1.00 82.06 73 GLN A CA 1
ATOM 527 C C . GLN A 1 73 ? -0.277 3.830 -6.525 1.00 82.06 73 GLN A C 1
ATOM 529 O O . GLN A 1 73 ? -1.119 3.261 -7.219 1.00 82.06 73 GLN A O 1
ATOM 534 N N . GLN A 1 74 ? 0.569 3.160 -5.737 1.00 84.00 74 GLN A N 1
ATOM 535 C CA . GLN A 1 74 ? 0.529 1.701 -5.589 1.00 84.00 74 GLN A CA 1
ATOM 536 C C . GLN A 1 74 ? -0.799 1.234 -4.991 1.00 84.00 74 GLN A C 1
ATOM 538 O O . GLN A 1 74 ? -1.392 0.284 -5.488 1.00 84.00 74 GLN A O 1
ATOM 543 N N . ILE A 1 75 ? -1.305 1.934 -3.973 1.00 84.56 75 ILE A N 1
ATOM 544 C CA . ILE A 1 75 ? -2.596 1.630 -3.347 1.00 84.56 75 ILE A CA 1
ATOM 545 C C . ILE A 1 75 ? -3.741 1.856 -4.329 1.00 84.56 75 ILE A C 1
ATOM 547 O O . ILE A 1 75 ? -4.611 0.999 -4.437 1.00 84.56 75 ILE A O 1
ATOM 551 N N . ALA A 1 76 ? -3.739 2.968 -5.068 1.00 81.69 76 ALA A N 1
ATOM 552 C CA . ALA A 1 76 ? -4.763 3.232 -6.075 1.00 81.69 76 ALA A CA 1
ATOM 553 C C . ALA A 1 76 ? -4.819 2.112 -7.124 1.00 81.69 76 ALA A C 1
ATOM 555 O O . ALA A 1 76 ? -5.899 1.596 -7.400 1.00 81.69 76 ALA A O 1
ATOM 556 N N . ARG A 1 77 ? -3.656 1.676 -7.628 1.00 82.12 77 ARG A N 1
ATOM 557 C CA . ARG A 1 77 ? -3.556 0.551 -8.566 1.00 82.12 77 ARG A CA 1
ATOM 558 C C . ARG A 1 77 ? -3.996 -0.769 -7.938 1.00 82.12 77 ARG A C 1
ATOM 560 O O . ARG A 1 77 ? -4.729 -1.519 -8.562 1.00 82.12 77 ARG A O 1
ATOM 567 N N . GLY A 1 78 ? -3.579 -1.054 -6.707 1.00 83.31 78 GLY A N 1
ATOM 568 C CA . GLY A 1 78 ? -3.980 -2.274 -6.009 1.00 83.31 78 GLY A CA 1
ATOM 569 C C . GLY A 1 78 ? -5.488 -2.338 -5.761 1.00 83.31 78 GLY A C 1
ATOM 570 O O . GLY A 1 78 ? -6.082 -3.405 -5.869 1.00 83.31 78 GLY A O 1
ATOM 571 N N . ILE A 1 79 ? -6.124 -1.198 -5.474 1.00 81.31 79 ILE A N 1
ATOM 572 C CA . ILE A 1 79 ? -7.584 -1.094 -5.359 1.00 81.31 79 ILE A CA 1
ATOM 573 C C . ILE A 1 79 ? -8.249 -1.311 -6.723 1.00 81.31 79 ILE A C 1
ATOM 575 O O . ILE A 1 79 ? -9.241 -2.029 -6.789 1.00 81.31 79 ILE A O 1
ATOM 579 N N . GLU A 1 80 ? -7.713 -0.728 -7.797 1.00 80.50 80 GLU A N 1
ATOM 580 C CA . GLU A 1 80 ? -8.196 -0.934 -9.171 1.00 80.50 80 GLU A CA 1
ATOM 581 C C . GLU A 1 80 ? -8.149 -2.419 -9.560 1.00 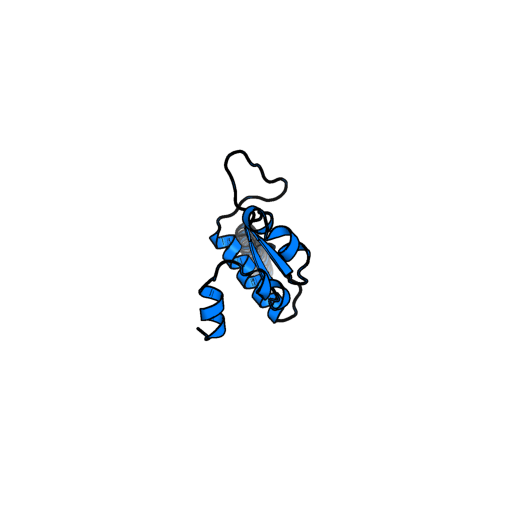80.50 80 GLU A C 1
ATOM 583 O O . GLU A 1 80 ? -9.191 -2.997 -9.858 1.00 80.50 80 GLU A O 1
ATOM 588 N N . GLN A 1 81 ? -6.994 -3.072 -9.397 1.00 79.38 81 GLN A N 1
ATOM 589 C CA . GLN A 1 81 ? -6.822 -4.512 -9.625 1.00 79.38 81 GLN A CA 1
ATOM 590 C C . GLN A 1 81 ? -7.820 -5.346 -8.818 1.00 79.38 81 GLN A C 1
ATOM 592 O O . GLN A 1 81 ? -8.437 -6.274 -9.334 1.00 79.38 81 GLN A O 1
ATOM 597 N N . ALA A 1 82 ? -8.024 -4.995 -7.548 1.00 80.94 82 ALA A N 1
ATOM 598 C CA . ALA A 1 82 ? -8.938 -5.723 -6.684 1.00 80.94 82 ALA A CA 1
ATOM 599 C C . ALA A 1 82 ? -10.415 -5.543 -7.088 1.00 80.94 82 ALA A C 1
ATOM 601 O O . ALA A 1 82 ? -11.206 -6.478 -6.961 1.00 80.94 82 ALA A O 1
ATOM 602 N N . ILE A 1 83 ? -10.798 -4.367 -7.601 1.00 76.50 83 ILE A N 1
ATOM 603 C CA . ILE A 1 83 ? -12.131 -4.117 -8.177 1.00 76.50 83 ILE A CA 1
ATOM 604 C C . ILE A 1 83 ? -12.322 -4.918 -9.471 1.00 76.50 83 ILE A C 1
ATOM 606 O O . ILE A 1 83 ? -13.415 -5.431 -9.715 1.00 76.50 83 ILE A O 1
ATOM 610 N N . GLU A 1 84 ? -11.271 -5.052 -10.275 1.00 81.88 84 GLU A N 1
ATOM 611 C CA . GLU A 1 84 ? -11.276 -5.803 -11.535 1.00 81.88 84 GLU A CA 1
ATOM 612 C C . GLU A 1 84 ? -11.187 -7.328 -11.337 1.00 81.88 84 GLU A C 1
ATOM 614 O O . GLU A 1 84 ? -11.383 -8.094 -12.281 1.00 81.88 84 GLU A O 1
ATOM 619 N N . GLY A 1 85 ? -10.967 -7.790 -10.100 1.00 80.94 85 GLY A N 1
ATOM 620 C CA . GLY A 1 85 ? -10.815 -9.208 -9.768 1.00 80.94 85 GLY A CA 1
ATOM 621 C C . GLY A 1 85 ? -9.444 -9.781 -10.140 1.00 80.94 85 GLY A C 1
ATOM 622 O O . GLY A 1 85 ? -9.285 -11.001 -10.202 1.00 80.94 85 GLY A O 1
ATOM 623 N N . GLU A 1 86 ? -8.464 -8.917 -10.390 1.00 79.44 86 GLU A N 1
ATOM 624 C CA . GLU A 1 86 ? -7.079 -9.286 -10.647 1.00 79.44 86 GLU A CA 1
ATOM 625 C C . GLU A 1 86 ? -6.320 -9.584 -9.346 1.00 79.44 86 GLU A C 1
ATOM 627 O O . GLU A 1 86 ? -6.685 -9.157 -8.245 1.00 79.44 86 GLU A O 1
ATOM 632 N N . THR A 1 87 ? -5.213 -10.319 -9.469 1.00 80.38 87 THR A N 1
ATOM 633 C CA . THR A 1 87 ? -4.276 -10.494 -8.357 1.00 80.38 87 THR A CA 1
ATOM 634 C C . THR A 1 87 ? -3.621 -9.152 -8.039 1.00 80.38 87 THR A C 1
ATOM 636 O O . THR A 1 87 ? -2.983 -8.556 -8.903 1.00 80.38 87 THR A O 1
ATOM 639 N N . ILE A 1 88 ? -3.748 -8.703 -6.790 1.00 80.31 88 ILE A N 1
ATOM 640 C CA . ILE A 1 88 ? -3.147 -7.451 -6.318 1.00 80.31 88 ILE A CA 1
ATOM 641 C C . ILE A 1 88 ? -1.619 -7.563 -6.382 1.00 80.31 88 ILE A C 1
ATOM 643 O O . ILE A 1 88 ? -1.021 -8.364 -5.659 1.00 80.31 88 ILE A O 1
ATOM 647 N N . ASP A 1 89 ? -0.997 -6.718 -7.199 1.00 80.50 89 ASP A N 1
ATOM 648 C CA . ASP A 1 89 ? 0.450 -6.559 -7.285 1.00 80.50 89 ASP A CA 1
ATOM 649 C C . ASP A 1 89 ? 0.835 -5.108 -6.982 1.00 80.50 89 ASP A C 1
ATOM 651 O O . ASP A 1 89 ? 0.634 -4.185 -7.774 1.00 80.50 89 ASP A O 1
ATOM 655 N N . LEU A 1 90 ? 1.384 -4.918 -5.783 1.00 73.25 90 LEU A N 1
ATOM 656 C CA . LEU A 1 90 ? 1.844 -3.622 -5.287 1.00 73.25 90 LEU A CA 1
ATOM 657 C C . LEU A 1 90 ? 3.320 -3.367 -5.603 1.00 73.25 90 LEU A C 1
ATOM 659 O O . LEU A 1 90 ? 3.814 -2.272 -5.316 1.00 73.25 90 LEU A O 1
ATOM 663 N N . ALA A 1 91 ? 4.040 -4.350 -6.161 1.00 67.12 91 ALA A N 1
ATOM 664 C CA . ALA A 1 91 ? 5.408 -4.138 -6.595 1.00 67.12 91 ALA A CA 1
ATOM 665 C C . ALA A 1 91 ? 5.391 -3.068 -7.690 1.00 67.12 91 ALA A C 1
ATOM 667 O O . ALA A 1 91 ? 4.683 -3.172 -8.693 1.00 67.12 91 ALA A O 1
ATOM 668 N N . GLY A 1 92 ? 6.120 -1.978 -7.437 1.00 55.19 92 GLY A N 1
ATOM 669 C CA . GLY A 1 92 ? 6.158 -0.819 -8.317 1.00 55.19 92 GLY A CA 1
ATOM 670 C C . GLY A 1 92 ? 6.366 -1.241 -9.769 1.00 55.19 92 GLY A C 1
ATOM 671 O O . GLY A 1 92 ? 7.215 -2.077 -10.069 1.00 55.19 92 GLY A O 1
ATOM 672 N N . GLY A 1 93 ? 5.562 -0.665 -10.667 1.00 56.44 93 GLY A N 1
ATOM 673 C CA . GLY A 1 93 ? 5.716 -0.899 -12.099 1.00 56.44 93 GLY A CA 1
ATOM 674 C C . GLY A 1 93 ? 7.158 -0.662 -12.549 1.00 56.44 93 GLY A C 1
ATOM 675 O O . GLY A 1 93 ? 7.855 0.150 -11.945 1.00 56.44 93 GLY A O 1
ATOM 676 N N . PHE A 1 94 ? 7.559 -1.390 -13.600 1.00 51.88 94 PHE A N 1
ATOM 677 C CA . PHE A 1 94 ? 8.888 -1.402 -14.222 1.00 51.88 94 PHE A CA 1
ATOM 678 C C . PHE A 1 94 ? 9.792 -0.240 -13.804 1.00 51.88 94 PHE A C 1
ATOM 680 O O . PHE A 1 94 ? 9.553 0.910 -14.186 1.00 51.88 94 PHE A O 1
ATOM 687 N N . GLU A 1 95 ? 10.845 -0.557 -13.046 1.00 60.81 95 GLU A N 1
ATOM 688 C CA . GLU A 1 95 ? 11.849 0.421 -12.642 1.00 60.81 95 GLU A CA 1
ATOM 689 C C . GLU A 1 95 ? 12.351 1.193 -13.872 1.00 60.81 95 GLU A C 1
ATOM 691 O O . GLU A 1 95 ? 12.498 0.641 -14.966 1.00 60.81 95 GLU A O 1
ATOM 696 N N . ALA A 1 96 ? 12.664 2.481 -13.708 1.00 61.53 96 ALA A N 1
ATOM 697 C CA . ALA A 1 96 ? 13.233 3.290 -14.790 1.00 61.53 96 ALA A CA 1
ATOM 698 C C . ALA A 1 96 ? 14.488 2.635 -15.412 1.00 61.53 96 ALA A C 1
ATOM 700 O O . ALA A 1 96 ? 14.752 2.790 -16.605 1.00 61.53 96 ALA A O 1
ATOM 701 N N . GLY A 1 97 ? 15.225 1.844 -14.621 1.00 68.88 97 GLY A N 1
ATOM 702 C CA . GLY A 1 97 ? 16.334 1.016 -15.094 1.00 68.88 97 GLY A CA 1
ATOM 703 C C . GLY A 1 97 ? 15.908 -0.075 -16.080 1.00 68.88 97 GLY A C 1
ATOM 704 O O . GLY A 1 97 ? 16.615 -0.315 -17.056 1.00 68.88 97 GLY A O 1
ATOM 705 N N . THR A 1 98 ? 14.737 -0.686 -15.896 1.00 76.62 98 THR A N 1
ATOM 706 C CA . THR A 1 98 ? 14.185 -1.672 -16.834 1.00 76.62 98 THR A CA 1
ATOM 707 C C . THR A 1 98 ? 13.805 -1.027 -18.163 1.00 76.62 98 THR A C 1
ATOM 709 O O . THR A 1 98 ? 14.103 -1.584 -19.217 1.00 76.62 98 THR A O 1
ATOM 712 N N . TRP A 1 99 ? 13.234 0.181 -18.135 1.00 78.81 99 TRP A N 1
ATOM 713 C CA . TRP A 1 99 ? 12.959 0.951 -19.353 1.00 78.81 99 TRP A CA 1
ATOM 714 C C . TRP A 1 99 ? 14.235 1.342 -20.096 1.00 78.81 99 TRP A C 1
ATOM 716 O O . TRP A 1 99 ? 14.322 1.164 -21.311 1.00 78.81 99 TRP A O 1
ATOM 726 N N . LEU A 1 100 ? 15.252 1.819 -19.376 1.00 84.00 100 LEU A N 1
ATOM 727 C CA . LEU A 1 100 ? 16.540 2.163 -19.970 1.00 84.00 100 LEU A CA 1
ATOM 728 C C . LEU A 1 100 ? 17.221 0.934 -20.591 1.00 84.00 100 LEU A C 1
ATOM 730 O O . LEU A 1 100 ? 17.719 1.008 -21.714 1.00 84.00 100 LEU A O 1
ATOM 734 N N . ALA A 1 101 ? 17.198 -0.206 -19.895 1.00 86.88 101 ALA A N 1
ATOM 735 C CA . ALA A 1 101 ? 17.740 -1.464 -20.397 1.00 86.88 101 ALA A CA 1
ATOM 736 C C . ALA A 1 101 ? 16.993 -1.955 -21.648 1.00 86.88 101 ALA A C 1
ATOM 738 O O . ALA A 1 101 ? 17.634 -2.379 -22.609 1.00 86.88 101 ALA A O 1
ATOM 739 N N . ALA A 1 102 ? 15.661 -1.845 -21.673 1.00 87.94 102 ALA A N 1
ATOM 740 C CA . ALA A 1 102 ? 14.853 -2.200 -22.837 1.00 87.94 102 ALA A CA 1
ATOM 741 C C . ALA A 1 102 ? 15.198 -1.327 -24.055 1.00 87.94 102 ALA A C 1
ATOM 743 O O . ALA A 1 102 ? 15.434 -1.854 -25.142 1.00 87.94 102 ALA A O 1
ATOM 744 N N . ILE A 1 103 ? 15.307 -0.007 -23.871 1.00 92.50 103 ILE A N 1
ATOM 745 C CA . ILE A 1 103 ? 15.675 0.934 -24.940 1.00 92.50 103 ILE A CA 1
ATOM 746 C C . ILE A 1 103 ? 17.072 0.620 -25.489 1.00 92.50 103 ILE A C 1
ATOM 748 O O . ILE A 1 103 ? 17.251 0.523 -26.705 1.00 92.50 103 ILE A O 1
ATOM 752 N N . LEU A 1 104 ? 18.056 0.416 -24.608 1.00 93.25 104 LEU A N 1
ATOM 753 C CA . LEU A 1 104 ? 19.424 0.075 -25.006 1.00 93.25 104 LEU A CA 1
ATOM 754 C C . LEU A 1 104 ? 19.489 -1.270 -25.739 1.00 93.25 104 LEU A C 1
ATOM 756 O O . LEU A 1 104 ? 20.188 -1.381 -26.746 1.00 93.25 104 LEU A O 1
ATOM 760 N N . GLY A 1 105 ? 18.734 -2.269 -25.275 1.00 94.12 105 GLY A N 1
ATOM 761 C CA . GLY A 1 105 ? 18.636 -3.575 -25.923 1.00 94.12 105 GLY A CA 1
ATOM 762 C C . GLY A 1 105 ? 18.082 -3.479 -27.345 1.00 94.12 105 GLY A C 1
ATOM 763 O O . GLY A 1 105 ? 18.667 -4.040 -28.272 1.00 94.12 105 GLY A O 1
ATOM 764 N N . VAL A 1 106 ? 17.008 -2.707 -27.542 1.00 94.88 106 VAL A N 1
ATOM 765 C CA . VAL A 1 106 ? 16.426 -2.464 -28.873 1.00 94.88 106 VAL A CA 1
ATOM 766 C C . VAL A 1 106 ? 17.410 -1.719 -29.779 1.00 94.88 106 VAL A C 1
ATOM 768 O O . VAL A 1 106 ? 17.599 -2.119 -30.927 1.00 94.88 106 VAL A O 1
ATOM 771 N N . MET A 1 107 ? 18.092 -0.683 -29.278 1.00 94.19 107 MET A N 1
ATOM 772 C CA . MET A 1 107 ? 19.113 0.040 -30.050 1.00 94.19 107 MET A CA 1
ATOM 773 C C . MET A 1 107 ? 20.252 -0.875 -30.504 1.00 94.19 107 MET A C 1
ATOM 775 O O . MET A 1 107 ? 20.643 -0.839 -31.672 1.00 94.19 107 MET A O 1
ATOM 779 N N . LEU A 1 108 ? 20.778 -1.705 -29.600 1.00 94.44 108 LEU A N 1
ATOM 780 C CA . LEU A 1 108 ? 21.862 -2.630 -29.916 1.00 94.44 108 LEU A CA 1
ATOM 781 C C . LEU A 1 108 ? 21.421 -3.660 -30.961 1.00 94.44 108 LEU A C 1
ATOM 783 O O . LEU A 1 108 ? 22.158 -3.921 -31.911 1.00 94.44 108 LEU A O 1
ATOM 787 N N . PHE A 1 109 ? 20.210 -4.201 -30.818 1.00 93.06 109 PHE A N 1
ATOM 788 C CA . PHE A 1 109 ? 19.644 -5.140 -31.781 1.00 93.06 109 PHE A CA 1
ATOM 789 C C . PHE A 1 109 ? 19.522 -4.522 -33.179 1.00 93.06 109 PHE A C 1
ATOM 791 O O . PHE A 1 109 ? 19.912 -5.155 -34.158 1.00 93.06 109 PHE A O 1
ATOM 798 N N . LEU A 1 110 ? 19.052 -3.276 -33.285 1.00 93.38 110 LEU A N 1
ATOM 799 C CA . LEU A 1 110 ? 18.948 -2.571 -34.566 1.00 93.38 110 LEU A CA 1
ATOM 800 C C . LEU A 1 110 ? 20.317 -2.273 -35.188 1.00 93.38 110 LEU A C 1
ATOM 802 O O . LEU A 1 110 ? 20.465 -2.393 -36.401 1.00 93.38 110 LEU A O 1
ATOM 806 N N . LEU A 1 111 ? 21.323 -1.925 -34.383 1.00 93.44 111 LEU A N 1
ATOM 807 C CA . LEU A 1 111 ? 22.681 -1.677 -34.874 1.00 93.44 111 LEU A CA 1
ATOM 808 C C . LEU A 1 111 ? 23.341 -2.953 -35.395 1.00 93.44 111 LEU A C 1
ATOM 810 O O . LEU A 1 111 ? 23.877 -2.963 -36.501 1.00 93.44 111 LEU A O 1
ATOM 814 N N . VAL A 1 112 ? 23.285 -4.033 -34.614 1.00 92.38 112 VAL A N 1
ATOM 815 C CA . VAL A 1 112 ? 23.892 -5.312 -34.993 1.00 92.38 112 VAL A CA 1
ATOM 816 C C . VAL A 1 112 ? 23.118 -5.932 -36.147 1.00 92.38 112 VAL A C 1
ATOM 818 O O . VAL A 1 112 ? 23.713 -6.242 -37.172 1.00 92.38 112 VAL A O 1
ATOM 821 N N . GLY A 1 113 ? 21.797 -6.066 -36.017 1.00 88.56 113 GLY A N 1
ATOM 822 C CA . GLY A 1 113 ? 20.939 -6.653 -37.043 1.00 88.56 113 GLY A CA 1
ATOM 823 C C . GLY A 1 113 ? 20.937 -5.841 -38.335 1.00 88.56 113 GLY A C 1
ATOM 824 O O . GLY A 1 113 ? 21.100 -6.408 -39.412 1.00 88.56 113 GLY A O 1
ATOM 825 N N . GLY A 1 114 ? 20.834 -4.514 -38.238 1.00 89.06 114 GLY A N 1
ATOM 826 C CA . GLY A 1 114 ? 20.918 -3.615 -39.386 1.00 89.06 114 GLY A CA 1
ATOM 827 C C . GLY A 1 114 ? 22.286 -3.664 -40.064 1.00 89.06 114 GLY A C 1
ATOM 828 O O . GLY A 1 114 ? 22.353 -3.790 -41.284 1.00 89.06 114 GLY A O 1
ATOM 829 N N . GLY A 1 115 ? 23.377 -3.647 -39.293 1.00 87.31 115 GLY A N 1
ATOM 830 C CA . GLY A 1 115 ? 24.733 -3.775 -39.830 1.00 87.31 115 GLY A CA 1
ATOM 831 C C . GLY A 1 115 ? 24.960 -5.105 -40.552 1.00 87.31 115 GLY A C 1
ATOM 832 O O . GLY A 1 115 ? 25.522 -5.123 -41.644 1.00 87.31 115 GLY A O 1
ATOM 833 N N . LEU A 1 116 ? 24.464 -6.208 -39.989 1.00 89.12 116 LEU A N 1
ATOM 834 C CA . LEU A 1 116 ? 24.561 -7.540 -40.590 1.00 89.12 116 LEU A CA 1
ATOM 835 C C . LEU A 1 116 ? 23.741 -7.637 -41.881 1.00 89.12 116 LEU A C 1
ATOM 837 O O . LEU A 1 116 ? 24.204 -8.199 -42.868 1.00 89.12 116 LEU A O 1
ATOM 841 N N . LEU A 1 117 ? 22.549 -7.041 -41.898 1.00 90.12 117 LEU A N 1
ATOM 842 C CA . LEU A 1 117 ? 21.669 -7.034 -43.062 1.00 90.12 117 LEU A CA 1
ATOM 843 C C . LEU A 1 117 ? 22.241 -6.178 -44.201 1.00 90.12 117 LEU A C 1
ATOM 845 O O . LEU A 1 117 ? 22.257 -6.624 -45.345 1.00 90.12 117 LEU A O 1
ATOM 849 N N . ILE A 1 118 ? 22.789 -4.999 -43.889 1.00 90.12 118 ILE A N 1
ATOM 850 C CA . ILE A 1 118 ? 23.518 -4.161 -44.855 1.00 90.12 118 ILE A CA 1
ATOM 851 C C . ILE A 1 118 ? 24.744 -4.904 -45.391 1.00 90.12 118 ILE A C 1
ATOM 853 O O . ILE A 1 118 ? 24.985 -4.896 -46.597 1.00 90.12 118 ILE A O 1
ATOM 857 N N . PHE A 1 119 ? 25.508 -5.564 -44.519 1.00 87.62 119 PHE A N 1
ATOM 858 C CA . PHE A 1 119 ? 26.682 -6.338 -44.913 1.00 87.62 119 PHE A CA 1
ATOM 859 C C . PHE A 1 119 ? 26.325 -7.472 -45.884 1.00 87.62 119 PHE A C 1
ATOM 861 O O . PHE A 1 119 ? 26.967 -7.604 -46.923 1.00 87.62 119 PHE A O 1
ATOM 868 N N . VAL A 1 120 ? 25.273 -8.243 -45.591 1.00 89.38 120 VAL A N 1
ATOM 869 C CA . VAL A 1 120 ? 24.780 -9.313 -46.473 1.00 89.38 120 VAL A CA 1
ATOM 870 C C . VAL A 1 120 ? 24.299 -8.748 -47.809 1.00 89.38 120 VAL A C 1
ATOM 872 O O . VAL A 1 120 ? 24.694 -9.258 -48.850 1.00 89.38 120 VAL A O 1
ATOM 875 N N . LEU A 1 121 ? 23.511 -7.669 -47.799 1.00 89.88 121 LEU A N 1
ATOM 876 C CA . LEU A 1 121 ? 23.052 -7.015 -49.029 1.00 89.88 121 LEU A CA 1
ATOM 877 C C . LEU A 1 121 ? 24.201 -6.442 -49.868 1.00 89.88 121 LEU A C 1
ATOM 879 O O . LEU A 1 121 ? 24.085 -6.395 -51.082 1.00 89.88 121 LEU A O 1
ATOM 883 N N . SER A 1 122 ? 25.301 -6.018 -49.244 1.00 82.12 122 SER A N 1
ATOM 884 C CA . SER A 1 122 ? 26.481 -5.506 -49.959 1.00 82.12 122 SER A CA 1
ATOM 885 C C . SER A 1 122 ? 27.335 -6.617 -50.581 1.00 82.12 122 SER A C 1
ATOM 887 O O . SER A 1 122 ? 28.209 -6.333 -51.395 1.00 82.12 122 SER A O 1
ATOM 889 N N . MET A 1 123 ? 27.131 -7.864 -50.150 1.00 81.50 123 MET A N 1
ATOM 890 C CA . MET A 1 123 ? 27.827 -9.059 -50.639 1.00 81.50 123 MET A CA 1
ATOM 891 C C . MET A 1 123 ? 27.041 -9.802 -51.733 1.00 81.50 123 MET A C 1
ATOM 893 O O . MET A 1 123 ? 27.591 -10.724 -52.336 1.00 81.50 123 MET A O 1
ATOM 897 N N . MET A 1 124 ? 25.777 -9.430 -51.960 1.00 79.19 124 MET A N 1
ATOM 898 C CA . MET A 1 124 ? 24.920 -9.934 -53.042 1.00 79.19 124 MET A CA 1
ATOM 899 C C . MET A 1 124 ? 25.043 -9.054 -54.283 1.00 79.19 124 MET A C 1
ATOM 901 O O . MET A 1 124 ? 25.079 -9.637 -55.388 1.00 79.19 124 MET A O 1
#

Radius of gyration: 23.27 Å; chains: 1; bounding box: 48×23×74 Å

pLDDT: mean 76.31, std 11.91, range [43.41, 94.88]

Sequence (124 aa):
LTPQATTAMEGKPFATAELDSVGYITGSWQALAAGAVEPAIAASSATKFVIPQAQAGWLWVGVKPEPVEVYAQQIARGIEQAIEGETIDLAGGFEAGTWLAAILGVMLFLLVGGGLLIFVLSMM